Protein AF-A0AA38VMR6-F1 (afdb_monomer)

pLDDT: mean 77.56, std 17.35, range [31.92, 96.44]

Secondary structure (DSSP, 8-state):
-------------------PPPP---PPP---S--S--TTTTSTTPPP----HHHHHHHHHHHHHHHHHSPTT--EEEE---TTS-S-EEEEEEEETTEEEEEEES-TTS-EEEEHHHHHHHHH-TT-GGGS--

Mean predicted aligned error: 13.73 Å

Structure (mmCIF, N/CA/C/O backbone):
data_AF-A0AA38VMR6-F1
#
_entry.id   AF-A0AA38VMR6-F1
#
loop_
_atom_site.group_PDB
_atom_site.id
_atom_site.type_symbol
_atom_site.label_atom_id
_atom_site.label_alt_id
_atom_site.label_comp_id
_atom_site.label_asym_id
_atom_site.label_entity_id
_atom_site.label_seq_id
_atom_site.pdbx_PDB_ins_code
_atom_site.Cartn_x
_atom_site.Cartn_y
_atom_site.Cartn_z
_atom_site.occupancy
_atom_site.B_iso_or_equiv
_atom_site.auth_seq_id
_atom_site.auth_comp_id
_atom_site.auth_asym_id
_atom_site.auth_atom_id
_atom_site.pdbx_PDB_model_num
ATOM 1 N N . MET A 1 1 ? 33.863 -65.320 -68.441 1.00 37.34 1 MET A N 1
ATOM 2 C CA . MET A 1 1 ? 34.793 -65.082 -67.315 1.00 37.34 1 MET A CA 1
ATOM 3 C C . MET A 1 1 ? 34.006 -64.416 -66.189 1.00 37.34 1 MET A C 1
ATOM 5 O O . MET A 1 1 ? 33.265 -63.491 -66.475 1.00 37.34 1 MET A O 1
ATOM 9 N N . SER A 1 2 ? 34.095 -64.990 -64.982 1.00 48.56 2 SER A N 1
ATOM 10 C CA . SER A 1 2 ? 33.456 -64.632 -63.687 1.00 48.56 2 SER A CA 1
ATOM 11 C C . SER A 1 2 ? 33.603 -63.139 -63.277 1.00 48.56 2 SER A C 1
ATOM 13 O O . SER A 1 2 ? 34.469 -62.500 -63.872 1.00 48.56 2 SER A O 1
ATOM 15 N N . PRO A 1 3 ? 32.922 -62.591 -62.226 1.00 58.34 3 PRO A N 1
ATOM 16 C CA . PRO A 1 3 ? 32.324 -63.319 -61.094 1.00 58.34 3 PRO A CA 1
ATOM 17 C C . PRO A 1 3 ? 30.993 -62.829 -60.473 1.00 58.34 3 PRO A C 1
ATOM 19 O O . PRO A 1 3 ? 30.538 -61.702 -60.627 1.00 58.34 3 PRO A O 1
ATOM 22 N N . ASN A 1 4 ? 30.457 -63.751 -59.664 1.00 46.91 4 ASN A N 1
ATOM 23 C CA . ASN A 1 4 ? 29.587 -63.592 -58.493 1.00 46.91 4 ASN A CA 1
ATOM 24 C C . ASN A 1 4 ? 29.835 -62.338 -57.637 1.00 46.91 4 ASN A C 1
ATOM 26 O O . ASN A 1 4 ? 30.991 -62.006 -57.368 1.00 46.91 4 ASN A O 1
ATOM 30 N N . ARG A 1 5 ? 28.757 -61.818 -57.026 1.00 51.00 5 ARG A N 1
ATOM 31 C CA . ARG A 1 5 ? 28.718 -61.384 -55.612 1.00 51.00 5 ARG A CA 1
ATOM 32 C C . ARG A 1 5 ? 27.271 -61.212 -55.123 1.00 51.00 5 ARG A C 1
ATOM 34 O O . ARG A 1 5 ? 26.574 -60.285 -55.513 1.00 51.00 5 ARG A O 1
ATOM 41 N N . HIS A 1 6 ? 26.852 -62.121 -54.243 1.00 46.50 6 HIS A N 1
ATOM 42 C CA . HIS A 1 6 ? 25.756 -61.926 -53.294 1.00 46.50 6 HIS A CA 1
ATOM 43 C C . HIS A 1 6 ? 26.117 -60.806 -52.316 1.00 46.50 6 HIS A C 1
ATOM 45 O O . HIS A 1 6 ? 27.255 -60.800 -51.853 1.00 46.50 6 HIS A O 1
ATOM 51 N N . LEU A 1 7 ? 25.169 -59.947 -51.924 1.00 52.94 7 LEU A N 1
ATOM 52 C CA . LEU A 1 7 ? 25.221 -59.276 -50.621 1.00 52.94 7 LEU A CA 1
ATOM 53 C C . LEU A 1 7 ? 23.842 -58.756 -50.171 1.00 52.94 7 LEU A C 1
ATOM 55 O O . LEU A 1 7 ? 23.221 -57.902 -50.792 1.00 52.94 7 LEU A O 1
ATOM 59 N N . TYR A 1 8 ? 23.418 -59.366 -49.068 1.00 51.72 8 TYR A N 1
ATOM 60 C CA . TYR A 1 8 ? 22.333 -59.113 -48.128 1.00 51.72 8 TYR A CA 1
ATOM 61 C C . TYR A 1 8 ? 21.857 -57.657 -47.984 1.00 51.72 8 TYR A C 1
ATOM 63 O O . TYR A 1 8 ? 22.623 -56.769 -47.619 1.00 51.72 8 TYR A O 1
ATOM 71 N N . THR A 1 9 ? 20.549 -57.441 -48.151 1.00 50.12 9 THR A N 1
ATOM 72 C CA . THR A 1 9 ? 19.862 -56.202 -47.762 1.00 50.12 9 THR A CA 1
ATOM 73 C C . THR A 1 9 ? 19.434 -56.310 -46.295 1.00 50.12 9 THR A C 1
ATOM 75 O O . THR A 1 9 ? 18.494 -57.030 -45.968 1.00 50.12 9 THR A O 1
ATOM 78 N N . ALA A 1 10 ? 20.143 -55.625 -45.398 1.00 54.59 10 ALA A N 1
ATOM 79 C CA . ALA A 1 10 ? 19.752 -55.491 -43.997 1.00 54.59 10 ALA A CA 1
ATOM 80 C C . ALA A 1 10 ? 18.691 -54.383 -43.857 1.00 54.59 10 ALA A C 1
ATOM 82 O O . ALA A 1 10 ? 18.951 -53.229 -44.197 1.00 54.59 10 ALA A O 1
ATOM 83 N N . LEU A 1 11 ? 17.496 -54.726 -43.365 1.00 51.19 11 LEU A N 1
ATOM 84 C CA . LEU A 1 11 ? 16.464 -53.759 -42.980 1.00 51.19 11 LEU A CA 1
ATOM 85 C C . LEU A 1 11 ? 16.835 -53.122 -41.634 1.00 51.19 11 LEU A C 1
ATOM 87 O O . LEU A 1 11 ? 16.848 -53.797 -40.608 1.00 51.19 11 LEU A O 1
ATOM 91 N N . ILE A 1 12 ? 17.112 -51.818 -41.638 1.00 57.09 12 ILE A N 1
ATOM 92 C CA . ILE A 1 12 ? 17.277 -51.015 -40.423 1.00 57.09 12 ILE A CA 1
ATOM 93 C C . ILE A 1 12 ? 15.901 -50.452 -40.052 1.00 57.09 12 ILE A C 1
ATOM 95 O O . ILE A 1 12 ? 15.417 -49.506 -40.670 1.00 57.09 12 ILE A O 1
ATOM 99 N N . THR A 1 13 ? 15.251 -51.035 -39.046 1.00 54.66 13 THR A N 1
ATOM 100 C CA . THR A 1 13 ? 14.067 -50.449 -38.404 1.00 54.66 13 THR A CA 1
ATOM 101 C C . THR A 1 13 ? 14.502 -49.305 -37.491 1.00 54.66 13 THR A C 1
ATOM 103 O O . THR A 1 13 ? 15.031 -49.538 -36.404 1.00 54.66 13 THR A O 1
ATOM 106 N N . ALA A 1 14 ? 14.289 -48.066 -37.931 1.00 58.22 14 ALA A N 1
ATOM 107 C CA . ALA A 1 14 ? 14.443 -46.878 -37.101 1.00 58.22 14 ALA A CA 1
ATOM 108 C C . ALA A 1 14 ? 13.253 -46.772 -36.129 1.00 58.22 14 ALA A C 1
ATOM 110 O O . ALA A 1 14 ? 12.134 -46.458 -36.531 1.00 58.22 14 ALA A O 1
ATOM 111 N N . GLY A 1 15 ? 13.486 -47.068 -34.849 1.00 52.53 15 GLY A N 1
ATOM 112 C CA . GLY A 1 15 ? 12.519 -46.818 -33.782 1.00 52.53 15 GLY A CA 1
ATOM 113 C C . GLY A 1 15 ? 12.443 -45.323 -33.476 1.00 52.53 15 GLY A C 1
ATOM 114 O O . GLY A 1 15 ? 13.408 -44.741 -32.988 1.00 52.53 15 GLY A O 1
ATOM 115 N N . LEU A 1 16 ? 11.300 -44.698 -33.762 1.00 58.31 16 LEU A N 1
ATOM 116 C CA . LEU A 1 16 ? 10.989 -43.340 -33.318 1.00 58.31 16 LEU A CA 1
ATOM 117 C C . LEU A 1 16 ? 10.699 -43.372 -31.813 1.00 58.31 16 LEU A C 1
ATOM 119 O O . LEU A 1 16 ? 9.616 -43.772 -31.387 1.00 58.31 16 LEU A O 1
ATOM 123 N N . ALA A 1 17 ? 11.672 -42.960 -31.001 1.00 58.00 17 ALA A N 1
ATOM 124 C CA . ALA A 1 17 ? 11.437 -42.652 -29.598 1.00 58.00 17 ALA A CA 1
ATOM 125 C C . ALA A 1 17 ? 10.619 -41.352 -29.513 1.00 58.00 17 ALA A C 1
ATOM 127 O O . ALA A 1 17 ? 11.139 -40.260 -29.730 1.00 58.00 17 ALA A O 1
ATOM 128 N N . LEU A 1 18 ? 9.322 -41.475 -29.227 1.00 51.53 18 LEU A N 1
ATOM 129 C CA . LEU A 1 18 ? 8.462 -40.357 -28.847 1.00 51.53 18 LEU A CA 1
ATOM 130 C C . LEU A 1 18 ? 8.924 -39.846 -27.475 1.00 51.53 18 LEU A C 1
ATOM 132 O O . LEU A 1 18 ? 8.591 -40.424 -26.443 1.00 51.53 18 LEU A O 1
ATOM 136 N N . SER A 1 19 ? 9.718 -38.776 -27.451 1.00 55.41 19 SER A N 1
ATOM 137 C CA . SER A 1 19 ? 9.980 -38.029 -26.223 1.00 55.41 19 SER A CA 1
ATOM 138 C C . SER A 1 19 ? 8.721 -37.240 -25.867 1.00 55.41 19 SER A C 1
ATOM 140 O O . SER A 1 19 ? 8.490 -36.154 -26.400 1.00 55.41 19 SER A O 1
ATOM 142 N N . SER A 1 20 ? 7.880 -37.804 -25.003 1.00 57.16 20 SER A N 1
ATOM 143 C CA . SER A 1 20 ? 6.760 -37.084 -24.401 1.00 57.16 20 SER A CA 1
ATOM 144 C C . SER A 1 20 ? 7.308 -35.861 -23.653 1.00 57.16 20 SER A C 1
ATOM 146 O O . SER A 1 20 ? 8.111 -36.049 -22.735 1.00 57.16 20 SER A O 1
ATOM 148 N N . PRO A 1 21 ? 6.930 -34.619 -24.006 1.00 58.97 21 PRO A N 1
ATOM 149 C CA . PRO A 1 21 ? 7.255 -33.477 -23.169 1.00 58.97 21 PRO A CA 1
ATOM 150 C C . PRO A 1 21 ? 6.536 -33.683 -21.838 1.00 58.97 21 PRO A C 1
ATOM 152 O O . PRO A 1 21 ? 5.307 -33.776 -21.799 1.00 58.97 21 PRO A O 1
ATOM 155 N N . SER A 1 22 ? 7.293 -33.813 -20.749 1.00 61.38 22 SER A N 1
ATOM 156 C CA . SER A 1 22 ? 6.715 -33.772 -19.410 1.00 61.38 22 SER A CA 1
ATOM 157 C C . SER A 1 22 ? 5.858 -32.509 -19.318 1.00 61.38 22 SER A C 1
ATOM 159 O O . SER A 1 22 ? 6.374 -31.430 -19.631 1.00 61.38 22 SER A O 1
ATOM 161 N N . PRO A 1 23 ? 4.573 -32.591 -18.926 1.00 54.53 23 PRO A N 1
ATOM 162 C CA . PRO A 1 23 ? 3.833 -31.386 -18.618 1.00 54.53 23 PRO A CA 1
ATOM 163 C C . PRO A 1 23 ? 4.618 -30.698 -17.506 1.00 54.53 23 PRO A C 1
ATOM 165 O O . PRO A 1 23 ? 4.875 -31.303 -16.463 1.00 54.53 23 PRO A O 1
ATOM 168 N N . LEU A 1 24 ? 5.066 -29.468 -17.760 1.00 57.78 24 LEU A N 1
ATOM 169 C CA . LEU A 1 24 ? 5.484 -28.564 -16.701 1.00 57.78 24 LEU A CA 1
ATOM 170 C C . LEU A 1 24 ? 4.302 -28.516 -15.739 1.00 57.78 24 LEU A C 1
ATOM 172 O O . LEU A 1 24 ? 3.295 -27.869 -16.022 1.00 57.78 24 LEU A O 1
ATOM 176 N N . LEU A 1 25 ? 4.380 -29.296 -14.660 1.00 54.44 25 LEU A N 1
ATOM 177 C CA . LEU A 1 25 ? 3.443 -29.196 -13.560 1.00 54.44 25 LEU A CA 1
ATOM 178 C C . LEU A 1 25 ? 3.441 -27.717 -13.201 1.00 54.44 25 LEU A C 1
ATOM 180 O O . LEU A 1 25 ? 4.503 -27.166 -12.909 1.00 54.44 25 LEU A O 1
ATOM 184 N N . LEU A 1 26 ? 2.276 -27.076 -13.313 1.00 54.72 26 LEU A N 1
ATOM 185 C CA . LEU A 1 26 ? 2.022 -25.759 -12.753 1.00 54.72 26 LEU A CA 1
ATOM 186 C C . LEU A 1 26 ? 2.343 -25.892 -11.264 1.00 54.72 26 LEU A C 1
ATOM 188 O O . LEU A 1 26 ? 1.508 -26.321 -10.470 1.00 54.72 26 LEU A O 1
ATOM 192 N N . GLN A 1 27 ? 3.600 -25.651 -10.901 1.00 52.22 27 GLN A N 1
ATOM 193 C CA . GLN A 1 27 ? 3.995 -25.626 -9.512 1.00 52.22 27 GLN A CA 1
ATOM 194 C C . GLN A 1 27 ? 3.159 -24.506 -8.899 1.00 52.22 27 GLN A C 1
ATOM 196 O O . GLN A 1 27 ? 3.115 -23.413 -9.479 1.00 52.22 27 GLN A O 1
ATOM 201 N N . PRO A 1 28 ? 2.443 -24.764 -7.791 1.00 54.84 28 PRO A N 1
ATOM 202 C CA . PRO A 1 28 ? 1.793 -23.684 -7.074 1.00 54.84 28 PRO A CA 1
ATOM 203 C C . PRO A 1 28 ? 2.857 -22.612 -6.848 1.00 54.84 28 PRO A C 1
ATOM 205 O O . PRO A 1 28 ? 3.937 -22.919 -6.333 1.00 54.84 28 PRO A O 1
ATOM 208 N N . ARG A 1 29 ? 2.601 -21.386 -7.332 1.00 57.06 29 ARG A N 1
ATOM 209 C CA . ARG A 1 29 ? 3.490 -20.256 -7.043 1.00 57.06 29 ARG A CA 1
ATOM 210 C C . ARG A 1 29 ? 3.697 -20.259 -5.541 1.00 57.06 29 ARG A C 1
ATOM 212 O O . ARG A 1 29 ? 2.719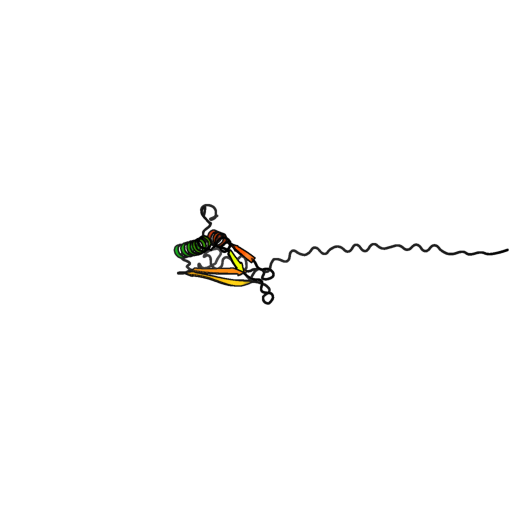 -20.400 -4.810 1.00 57.06 29 ARG A O 1
ATOM 219 N N . GLN A 1 30 ? 4.953 -20.182 -5.122 1.00 55.78 30 GLN A N 1
ATOM 220 C CA . GLN A 1 30 ? 5.332 -20.222 -3.721 1.00 55.78 30 GLN A CA 1
ATOM 221 C C . GLN A 1 30 ? 4.456 -19.224 -2.951 1.00 55.78 30 GLN A C 1
ATOM 223 O O . GLN A 1 30 ? 4.593 -18.015 -3.124 1.00 55.78 30 GLN A O 1
ATOM 228 N N . SER A 1 31 ? 3.487 -19.734 -2.185 1.00 67.50 31 SER A N 1
ATOM 229 C CA . SER A 1 31 ? 2.759 -18.917 -1.225 1.00 67.50 31 SER A CA 1
ATOM 230 C C . SER A 1 31 ? 3.737 -18.633 -0.100 1.00 67.50 31 SER A C 1
ATOM 232 O O . SER A 1 31 ? 4.578 -19.480 0.219 1.00 67.50 31 SER A O 1
ATOM 234 N N . CYS A 1 32 ? 3.692 -17.441 0.480 1.00 77.38 32 CYS A N 1
ATOM 235 C CA . CYS A 1 32 ? 4.666 -17.016 1.477 1.00 77.38 32 CYS A CA 1
ATOM 236 C C . CYS A 1 32 ? 4.384 -17.625 2.849 1.00 77.38 32 CYS A C 1
ATOM 238 O O . CYS A 1 32 ? 4.291 -16.938 3.857 1.00 77.38 32 CYS A O 1
ATOM 240 N N . PHE A 1 33 ? 4.209 -18.949 2.853 1.00 74.94 33 PHE A N 1
ATOM 241 C CA . PHE A 1 33 ? 3.731 -19.785 3.944 1.00 74.94 33 PHE A CA 1
ATOM 242 C C . PHE A 1 33 ? 2.368 -19.349 4.511 1.00 74.94 33 PHE A C 1
ATOM 244 O O . PHE A 1 33 ? 1.906 -19.921 5.496 1.00 74.94 33 PHE A O 1
ATOM 251 N N . GLU A 1 34 ? 1.684 -18.400 3.863 1.00 76.12 34 GLU A N 1
ATOM 252 C CA . GLU A 1 34 ? 0.304 -18.045 4.169 1.00 76.12 34 GLU A CA 1
ATOM 253 C C . GLU A 1 34 ? -0.642 -19.114 3.610 1.00 76.12 34 GLU A C 1
ATOM 255 O O . GLU A 1 34 ? -0.548 -19.529 2.449 1.00 76.12 34 GLU A O 1
ATOM 260 N N . GLY A 1 35 ? -1.554 -19.577 4.463 1.00 75.56 35 GLY A N 1
ATOM 261 C CA . GLY A 1 35 ? -2.687 -20.407 4.066 1.00 75.56 35 GLY A CA 1
ATOM 262 C C . GLY A 1 35 ? -3.933 -19.561 3.805 1.00 75.56 35 GLY A C 1
ATOM 263 O O . GLY A 1 35 ? -3.938 -18.350 3.988 1.00 75.56 35 GLY A O 1
ATOM 264 N N . THR A 1 36 ? -5.042 -20.207 3.455 1.00 79.12 36 THR A N 1
ATOM 265 C CA . THR A 1 36 ? -6.336 -19.537 3.218 1.00 79.12 36 THR A CA 1
ATOM 266 C C . THR A 1 36 ? -7.094 -19.182 4.505 1.00 79.12 36 THR A C 1
ATOM 268 O O . THR A 1 36 ? -8.273 -18.844 4.456 1.00 79.12 36 THR A O 1
ATOM 271 N N . SER A 1 37 ? -6.468 -19.338 5.673 1.00 78.62 37 SER A N 1
ATOM 272 C CA . SER A 1 37 ? -7.136 -19.176 6.963 1.00 78.62 37 SER A CA 1
ATOM 273 C C . SER A 1 37 ? -7.198 -17.705 7.374 1.00 78.62 37 SER A C 1
ATOM 275 O O . SER A 1 37 ? -6.170 -17.038 7.469 1.00 78.62 37 SER A O 1
ATOM 277 N N . LEU A 1 38 ? -8.398 -17.210 7.682 1.00 77.06 38 LEU A N 1
ATOM 278 C CA . LEU A 1 38 ? -8.661 -15.818 8.064 1.00 77.06 38 LEU A CA 1
ATOM 279 C C . LEU A 1 38 ? -8.451 -15.575 9.570 1.00 77.06 38 LEU A C 1
ATOM 281 O O . LEU A 1 38 ? -9.290 -14.981 10.247 1.00 77.06 38 LEU A O 1
ATOM 285 N N . VAL A 1 39 ? -7.317 -16.029 10.110 1.00 78.19 39 VAL A N 1
ATOM 286 C CA . VAL A 1 39 ? -7.052 -16.080 11.565 1.00 78.19 39 VAL A CA 1
ATOM 287 C C . VAL A 1 39 ? -7.045 -14.714 12.272 1.00 78.19 39 VAL A C 1
ATOM 289 O O . VAL A 1 39 ? -7.135 -14.666 13.497 1.00 78.19 39 VAL A O 1
ATOM 292 N N . TYR A 1 40 ? -6.994 -13.619 11.510 1.00 77.31 40 TYR A N 1
ATOM 293 C CA . TYR A 1 40 ? -6.869 -12.244 12.003 1.00 77.31 40 TYR A CA 1
ATOM 294 C C . TYR A 1 40 ? -8.055 -11.320 11.686 1.00 77.31 40 TYR A C 1
ATOM 296 O O . TYR A 1 40 ? -8.019 -10.129 11.998 1.00 77.31 40 TYR A O 1
ATOM 304 N N . TYR A 1 41 ? -9.102 -11.848 11.051 1.00 73.88 41 TYR A N 1
ATOM 305 C CA . TYR A 1 41 ? -10.206 -11.045 10.512 1.00 73.88 41 TYR A CA 1
ATOM 306 C C . TYR A 1 41 ? -11.460 -11.062 11.398 1.00 73.88 41 TYR A C 1
ATOM 308 O O . TYR A 1 41 ? -12.500 -10.548 11.006 1.00 73.88 41 TYR A O 1
ATOM 316 N N . GLY A 1 42 ? -11.404 -11.689 12.580 1.00 77.31 42 GLY A N 1
ATOM 317 C CA . GLY A 1 42 ? -12.580 -11.849 13.449 1.00 77.31 42 GLY A CA 1
ATOM 318 C C . GLY A 1 42 ? -13.673 -12.770 12.882 1.00 77.31 42 GLY A C 1
ATOM 319 O O . GLY A 1 42 ? -14.752 -12.868 13.460 1.00 77.31 42 GLY A O 1
ATOM 320 N N . VAL A 1 43 ? -13.403 -13.449 11.763 1.00 74.94 43 VAL A N 1
ATOM 321 C CA . VAL A 1 43 ? -14.291 -14.411 11.094 1.00 74.94 43 VAL A CA 1
ATOM 322 C C . VAL A 1 43 ? -13.620 -15.785 11.014 1.00 74.94 43 VAL A C 1
ATOM 324 O O . VAL A 1 43 ? -12.412 -15.905 11.203 1.00 74.94 43 VAL A O 1
ATOM 327 N N . ALA A 1 44 ? -14.401 -16.841 10.753 1.00 72.81 44 ALA A N 1
ATOM 328 C CA . ALA A 1 44 ? -13.903 -18.212 10.557 1.00 72.81 44 ALA A CA 1
ATOM 329 C C . ALA A 1 44 ? -12.967 -18.736 11.677 1.00 72.81 44 ALA A C 1
ATOM 331 O O . ALA A 1 44 ? -12.026 -19.482 11.419 1.00 72.81 44 ALA A O 1
ATOM 332 N N . GLY A 1 45 ? -13.230 -18.350 12.931 1.00 65.62 45 GLY A N 1
ATOM 333 C CA . GLY A 1 45 ? -12.439 -18.764 14.098 1.00 65.62 45 GLY A CA 1
ATOM 334 C C . GLY A 1 45 ? -11.211 -17.895 14.395 1.00 65.62 45 GLY A C 1
ATOM 335 O O . GLY A 1 45 ? -10.508 -18.171 15.365 1.00 65.62 45 GLY A O 1
ATOM 336 N N . GLY A 1 46 ? -10.960 -16.844 13.608 1.00 74.75 46 GLY A N 1
ATOM 337 C CA . GLY A 1 46 ? -9.931 -15.842 13.882 1.00 74.75 46 GLY A CA 1
ATOM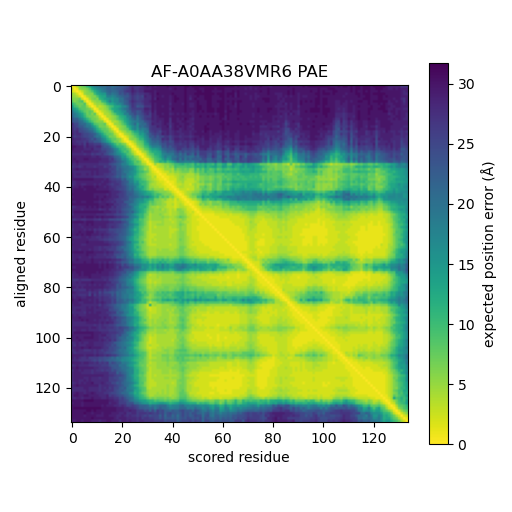 338 C C . GLY A 1 46 ? -10.346 -14.802 14.927 1.00 74.75 46 GLY A C 1
ATOM 339 O O . GLY A 1 46 ? -11.533 -14.558 15.138 1.00 74.75 46 GLY A O 1
ATOM 340 N N . GLN A 1 47 ? -9.366 -14.160 15.566 1.00 83.62 47 GLN A N 1
ATOM 341 C CA . GLN A 1 47 ? -9.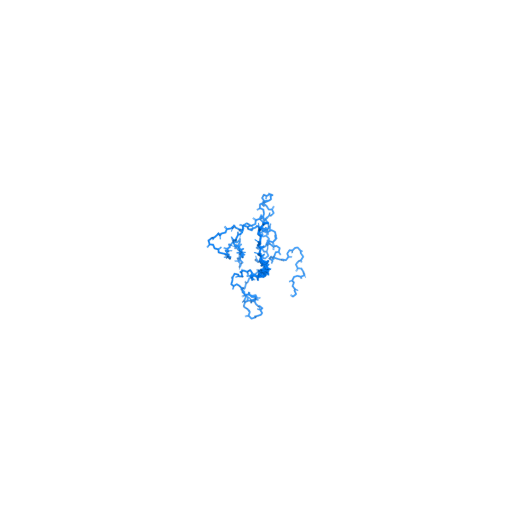586 -12.967 16.396 1.00 83.62 47 GLN A CA 1
ATOM 342 C C . GLN A 1 47 ? -9.284 -11.722 15.568 1.00 83.62 47 GLN A C 1
ATOM 344 O O . GLN A 1 47 ? -8.310 -11.705 14.821 1.00 83.62 47 GLN A O 1
ATOM 349 N N . SER A 1 48 ? -10.119 -10.687 15.678 1.00 83.00 48 SER A N 1
ATOM 350 C CA . SER A 1 48 ? -9.822 -9.410 15.025 1.00 83.00 48 SER A CA 1
ATOM 351 C C . SER A 1 48 ? -8.567 -8.798 15.645 1.00 83.00 48 SER A C 1
ATOM 353 O O . SER A 1 48 ? -8.421 -8.790 16.867 1.00 83.00 48 SER A O 1
ATOM 355 N N . GLN A 1 49 ? -7.684 -8.249 14.811 1.00 83.31 49 GLN A N 1
ATOM 356 C CA . GLN A 1 49 ? -6.495 -7.523 15.271 1.00 83.31 49 GLN A CA 1
ATOM 357 C C . GLN A 1 49 ? -6.812 -6.139 15.862 1.00 83.31 49 GLN A C 1
ATOM 359 O O . GLN A 1 49 ? -5.898 -5.437 16.280 1.00 83.31 49 GLN A O 1
ATOM 364 N N . GLY A 1 50 ? -8.090 -5.743 15.912 1.00 85.50 50 GLY A N 1
ATOM 365 C CA . GLY A 1 50 ? -8.487 -4.438 16.444 1.00 85.50 50 GLY A CA 1
ATOM 366 C C . GLY A 1 50 ? -8.048 -3.276 15.553 1.00 85.50 50 GLY A C 1
ATOM 367 O O . GLY A 1 50 ? -7.773 -2.197 16.062 1.00 85.50 50 GLY A O 1
ATOM 368 N N . ILE A 1 51 ? -7.963 -3.512 14.240 1.00 84.88 51 ILE A N 1
ATOM 369 C CA . ILE A 1 51 ? -7.683 -2.473 13.248 1.00 84.88 51 ILE A CA 1
ATOM 370 C C . ILE A 1 51 ? -8.863 -1.498 13.217 1.00 84.88 51 ILE A C 1
ATOM 372 O O . ILE A 1 51 ? -10.005 -1.920 13.014 1.00 84.88 51 ILE A O 1
ATOM 376 N N . ASP A 1 52 ? -8.585 -0.207 13.399 1.00 88.12 52 ASP A N 1
ATOM 377 C CA . ASP A 1 52 ? -9.582 0.842 13.209 1.00 88.12 52 ASP A CA 1
ATOM 378 C C . ASP A 1 52 ? -9.809 1.072 11.706 1.00 88.12 52 ASP A C 1
ATOM 380 O O . ASP A 1 52 ? -8.870 1.279 10.933 1.00 88.12 52 ASP A O 1
ATOM 384 N N . VAL A 1 53 ? -11.071 1.036 11.274 1.00 87.75 53 VAL A N 1
ATOM 385 C CA . VAL A 1 53 ? -11.451 1.269 9.872 1.00 87.75 53 VAL A CA 1
ATOM 386 C C . VAL A 1 53 ? -11.094 2.692 9.434 1.00 87.75 53 VAL A C 1
ATOM 388 O O . VAL A 1 53 ? -10.728 2.898 8.278 1.00 87.75 53 VAL A O 1
ATOM 391 N N . ALA A 1 54 ? -11.143 3.670 10.344 1.00 90.88 54 ALA A N 1
ATOM 392 C CA . ALA A 1 54 ? -10.721 5.035 10.050 1.00 90.88 54 ALA A CA 1
ATOM 393 C C . ALA A 1 54 ? -9.211 5.116 9.775 1.00 90.88 54 ALA A C 1
ATOM 395 O O . ALA A 1 54 ? -8.799 5.806 8.842 1.00 90.88 54 ALA A O 1
ATOM 396 N N . ASP A 1 55 ? -8.396 4.365 10.524 1.00 93.88 55 ASP A N 1
ATOM 397 C CA . ASP A 1 55 ? -6.951 4.280 10.282 1.00 93.88 55 ASP A CA 1
ATOM 398 C C . ASP A 1 55 ? -6.645 3.560 8.961 1.00 93.88 55 ASP A C 1
ATOM 400 O O . ASP A 1 55 ? -5.724 3.955 8.244 1.00 93.88 55 ASP A O 1
ATOM 404 N N . LEU A 1 56 ? -7.432 2.534 8.607 1.00 92.25 56 LEU A N 1
ATOM 405 C CA . LEU A 1 56 ? -7.311 1.840 7.321 1.00 92.25 56 LEU A CA 1
ATOM 406 C C . LEU A 1 56 ? -7.615 2.781 6.148 1.00 92.25 56 LEU A C 1
ATOM 408 O O . LEU A 1 56 ? -6.831 2.837 5.199 1.00 92.25 56 LEU A O 1
ATOM 412 N N . GLN A 1 57 ? -8.710 3.544 6.232 1.00 94.31 57 GLN A N 1
ATOM 413 C CA . GLN A 1 57 ? -9.067 4.525 5.206 1.00 94.31 57 GLN A CA 1
ATOM 414 C C . GLN A 1 57 ? -7.996 5.613 5.091 1.00 94.31 57 GLN A C 1
ATOM 416 O O . GLN A 1 57 ? -7.544 5.927 3.993 1.00 94.31 57 GLN A O 1
ATOM 421 N N . TYR A 1 58 ? -7.521 6.133 6.225 1.00 95.56 58 TYR A N 1
ATOM 422 C CA . TYR A 1 58 ? -6.453 7.129 6.244 1.00 95.56 58 TYR A CA 1
ATOM 423 C C . TYR A 1 58 ? -5.157 6.604 5.605 1.00 95.56 58 TYR A C 1
ATOM 425 O O . TYR A 1 58 ? -4.480 7.330 4.869 1.00 95.56 58 TYR A O 1
ATOM 433 N N . ALA A 1 59 ? -4.808 5.338 5.849 1.00 96.44 59 ALA A N 1
ATOM 434 C CA . ALA A 1 59 ? -3.658 4.702 5.219 1.00 96.44 59 ALA A CA 1
ATOM 435 C C . ALA A 1 59 ? -3.819 4.611 3.691 1.00 96.44 59 ALA A C 1
ATOM 437 O O . ALA A 1 59 ? -2.884 4.957 2.964 1.00 96.44 59 ALA A O 1
ATOM 438 N N . ALA A 1 60 ? -4.998 4.204 3.205 1.00 96.00 60 ALA A N 1
ATOM 439 C CA . ALA A 1 60 ? -5.300 4.139 1.775 1.00 96.00 60 ALA A CA 1
ATOM 440 C C . ALA A 1 60 ? -5.219 5.527 1.116 1.00 96.00 60 ALA A C 1
ATOM 442 O O . ALA A 1 60 ? -4.516 5.693 0.117 1.00 96.00 60 ALA A O 1
ATOM 443 N N . ASP A 1 61 ? -5.837 6.545 1.720 1.00 95.88 61 ASP A N 1
ATOM 444 C CA . ASP A 1 61 ? -5.812 7.925 1.223 1.00 95.88 61 ASP A CA 1
ATOM 445 C C . ASP A 1 61 ? -4.392 8.496 1.174 1.00 95.88 61 ASP A C 1
ATOM 447 O O . ASP A 1 61 ? -4.020 9.169 0.213 1.00 95.88 61 ASP A O 1
ATOM 451 N N . THR A 1 62 ? -3.567 8.186 2.176 1.00 96.00 62 THR A N 1
ATOM 452 C CA . THR A 1 62 ? -2.163 8.618 2.220 1.00 96.00 62 THR A CA 1
ATOM 453 C C . THR A 1 62 ? -1.352 7.994 1.084 1.00 96.00 62 THR A C 1
ATOM 455 O O . THR A 1 62 ? -0.604 8.688 0.394 1.00 96.00 62 THR A O 1
ATOM 458 N N . ILE A 1 63 ? -1.504 6.686 0.859 1.00 96.12 63 ILE A N 1
ATOM 459 C CA . ILE A 1 63 ? -0.822 5.973 -0.229 1.00 96.12 63 ILE A CA 1
ATOM 460 C C . ILE A 1 63 ? -1.273 6.522 -1.590 1.00 96.12 63 ILE A C 1
ATOM 462 O O . ILE A 1 63 ? -0.435 6.808 -2.448 1.00 96.12 63 ILE A O 1
ATOM 466 N N . ARG A 1 64 ? -2.582 6.731 -1.759 1.00 95.00 64 ARG A N 1
ATOM 467 C CA . ARG A 1 64 ? -3.189 7.314 -2.957 1.00 95.00 64 ARG A CA 1
ATOM 468 C C . ARG A 1 64 ? -2.642 8.708 -3.250 1.00 95.00 64 ARG A C 1
ATOM 470 O O . ARG A 1 64 ? -2.144 8.963 -4.345 1.00 95.00 64 ARG A O 1
ATOM 477 N N . PHE A 1 65 ? -2.668 9.589 -2.252 1.00 94.50 65 PHE A N 1
ATOM 478 C CA . PHE A 1 65 ? -2.132 10.943 -2.353 1.00 94.50 65 PHE A CA 1
ATOM 479 C C . PHE A 1 65 ? -0.659 10.933 -2.770 1.00 94.50 65 PHE A C 1
ATOM 481 O O . PHE A 1 65 ? -0.291 11.639 -3.706 1.00 94.50 65 PHE A O 1
ATOM 488 N N . ASN A 1 66 ? 0.163 10.078 -2.152 1.00 93.81 66 ASN A N 1
ATOM 489 C CA . ASN A 1 66 ? 1.574 9.931 -2.512 1.00 93.81 66 ASN A CA 1
ATOM 490 C C . ASN A 1 66 ? 1.762 9.519 -3.979 1.00 93.81 66 ASN A C 1
ATOM 492 O O . ASN A 1 66 ? 2.663 10.028 -4.638 1.00 93.81 66 ASN A O 1
ATOM 496 N N . GLY A 1 67 ? 0.901 8.644 -4.507 1.00 93.81 67 GLY A N 1
ATOM 497 C CA . GLY A 1 67 ? 0.891 8.295 -5.929 1.00 93.81 67 GLY A CA 1
ATOM 498 C C . GLY A 1 67 ? 0.545 9.469 -6.846 1.00 93.81 67 GLY A C 1
ATOM 499 O O . GLY A 1 67 ? 1.144 9.601 -7.910 1.00 93.81 67 GLY A O 1
ATOM 500 N N . GLN A 1 68 ? -0.383 10.334 -6.428 1.00 91.62 68 GLN A N 1
ATOM 501 C CA . GLN A 1 68 ? -0.850 11.487 -7.207 1.00 91.62 68 GLN A CA 1
ATOM 502 C C . GLN A 1 68 ? 0.144 12.653 -7.229 1.00 91.62 68 GLN A C 1
ATOM 504 O O . GLN A 1 68 ? 0.223 13.360 -8.233 1.00 91.62 68 GLN A O 1
ATOM 509 N N . ILE A 1 69 ? 0.891 12.866 -6.140 1.00 92.75 69 ILE A N 1
ATOM 510 C CA . ILE A 1 69 ? 1.905 13.932 -6.061 1.00 92.75 69 ILE A CA 1
ATOM 511 C C . ILE A 1 69 ? 3.283 13.504 -6.571 1.00 92.75 69 ILE A C 1
ATOM 513 O O . ILE A 1 69 ? 4.184 14.338 -6.658 1.00 92.75 69 ILE A O 1
ATOM 517 N N . ALA A 1 70 ? 3.468 12.219 -6.868 1.00 89.12 70 ALA A N 1
ATOM 518 C CA . ALA A 1 70 ? 4.695 11.715 -7.457 1.00 89.12 70 ALA A CA 1
ATOM 519 C C . ALA A 1 70 ? 4.894 12.307 -8.865 1.00 89.12 70 ALA A C 1
ATOM 521 O O . ALA A 1 70 ? 3.927 12.542 -9.595 1.00 89.12 70 ALA A O 1
ATOM 522 N N . ASP A 1 71 ? 6.149 12.517 -9.275 1.00 85.44 71 ASP A N 1
ATOM 523 C CA . ASP A 1 71 ? 6.462 12.924 -10.648 1.00 85.44 71 ASP A CA 1
ATOM 524 C C . ASP A 1 71 ? 5.797 11.962 -11.652 1.00 85.44 71 ASP A C 1
ATOM 526 O O . ASP A 1 71 ? 5.717 10.754 -11.378 1.00 85.44 71 ASP A O 1
ATOM 530 N N . PRO A 1 72 ? 5.348 12.435 -12.830 1.00 75.75 72 PRO A N 1
ATOM 531 C CA . PRO A 1 72 ? 4.733 11.575 -13.835 1.00 75.75 72 PRO A CA 1
ATOM 532 C C . PRO A 1 72 ? 5.585 10.329 -14.124 1.00 75.75 72 PRO A C 1
ATOM 534 O O . PRO A 1 72 ? 6.737 10.429 -14.541 1.00 75.75 72 PRO A O 1
ATOM 537 N N . GLY A 1 73 ? 5.013 9.143 -13.892 1.00 70.88 73 GLY A N 1
ATOM 538 C CA . GLY A 1 73 ? 5.708 7.859 -14.051 1.00 70.88 73 GLY A CA 1
ATOM 539 C C . GLY A 1 73 ? 6.456 7.348 -12.811 1.00 70.88 73 GLY A C 1
ATOM 540 O O . GLY A 1 73 ? 7.087 6.300 -12.897 1.00 70.88 73 GLY A O 1
ATOM 541 N N . THR A 1 74 ? 6.370 8.031 -11.664 1.00 80.94 74 THR A N 1
ATOM 542 C CA . THR A 1 74 ? 7.039 7.633 -10.406 1.00 80.94 74 THR A CA 1
ATOM 543 C C . THR A 1 74 ? 6.085 7.216 -9.286 1.00 80.94 74 THR A C 1
ATOM 545 O O . THR A 1 74 ? 6.539 6.737 -8.252 1.00 80.94 74 THR A O 1
ATOM 548 N N . GLY A 1 75 ? 4.767 7.275 -9.510 1.00 92.25 75 GLY A N 1
ATOM 549 C CA . GLY A 1 75 ? 3.733 6.771 -8.588 1.00 92.25 75 GLY A CA 1
ATOM 550 C C . GLY A 1 75 ? 3.686 5.241 -8.449 1.00 92.25 75 GLY A C 1
ATOM 551 O O . GLY A 1 75 ? 2.635 4.681 -8.143 1.00 92.25 75 GLY A O 1
ATOM 552 N N . PHE A 1 76 ? 4.802 4.559 -8.713 1.00 94.38 76 PHE A N 1
ATOM 553 C CA . PHE A 1 76 ? 4.942 3.114 -8.634 1.00 94.38 76 PHE A CA 1
ATOM 554 C C . PHE A 1 76 ? 5.706 2.712 -7.375 1.00 94.38 76 PHE A C 1
ATOM 556 O O . PHE A 1 76 ? 6.814 3.184 -7.121 1.00 94.38 76 PHE A O 1
ATOM 563 N N . TRP A 1 77 ? 5.177 1.732 -6.653 1.00 94.06 77 TRP A N 1
ATOM 564 C CA . TRP A 1 77 ? 5.959 0.953 -5.708 1.00 94.06 77 TRP A CA 1
ATOM 565 C C . TRP A 1 77 ? 6.712 -0.147 -6.455 1.00 94.06 77 TRP A C 1
ATOM 567 O O . TRP A 1 77 ? 6.088 -1.010 -7.071 1.00 94.06 77 TRP A O 1
ATOM 577 N N . THR A 1 78 ? 8.045 -0.122 -6.412 1.00 93.12 78 THR A N 1
ATOM 578 C CA . THR A 1 78 ? 8.889 -1.107 -7.106 1.00 93.12 78 THR A CA 1
ATOM 579 C C . THR A 1 78 ? 9.561 -2.046 -6.113 1.00 93.12 78 THR A C 1
ATOM 581 O O . THR A 1 78 ? 10.434 -1.643 -5.348 1.00 93.12 78 THR A O 1
ATOM 584 N N . MET A 1 79 ? 9.189 -3.321 -6.175 1.00 91.88 79 MET A N 1
ATOM 585 C CA . MET A 1 79 ? 9.825 -4.424 -5.462 1.00 91.88 79 MET A CA 1
ATOM 586 C C . MET A 1 79 ? 10.928 -4.999 -6.350 1.00 91.88 79 MET A C 1
ATOM 588 O O . MET A 1 79 ? 10.660 -5.574 -7.406 1.00 91.88 79 MET A O 1
ATOM 592 N N . LEU A 1 80 ? 12.184 -4.793 -5.961 1.00 91.50 80 LEU A N 1
ATOM 593 C CA . LEU A 1 80 ? 13.332 -5.183 -6.776 1.00 91.50 80 LEU A CA 1
ATOM 594 C C . LEU A 1 80 ? 13.563 -6.699 -6.758 1.00 91.50 80 LEU A C 1
ATOM 596 O O . LEU A 1 80 ? 13.276 -7.384 -5.777 1.00 91.50 80 LEU A O 1
ATOM 600 N N . 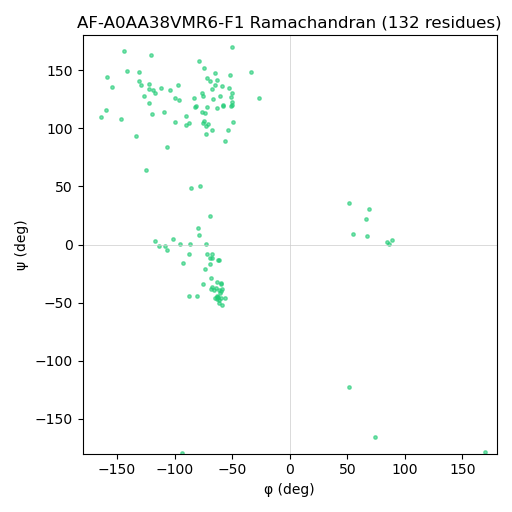VAL A 1 81 ? 14.143 -7.205 -7.846 1.00 91.00 81 VAL A N 1
ATOM 601 C CA . VAL A 1 81 ? 14.707 -8.558 -7.912 1.00 91.00 81 VAL A CA 1
ATOM 602 C C . VAL A 1 81 ? 15.688 -8.789 -6.754 1.00 91.00 81 VAL A C 1
ATOM 604 O O . VAL A 1 81 ? 16.561 -7.960 -6.481 1.00 91.00 81 VAL A O 1
ATOM 607 N N . ASN A 1 82 ? 15.584 -9.944 -6.100 1.00 86.75 82 ASN A N 1
ATOM 608 C CA . ASN A 1 82 ? 16.510 -10.359 -5.051 1.00 86.75 82 ASN A CA 1
ATOM 609 C C . ASN A 1 82 ? 16.942 -11.813 -5.282 1.00 86.75 82 ASN A C 1
ATOM 611 O O . ASN A 1 82 ? 16.287 -12.739 -4.811 1.00 86.75 82 ASN A O 1
ATOM 615 N N . PRO A 1 83 ? 18.071 -12.055 -5.969 1.00 80.50 83 PRO A N 1
ATOM 616 C CA . PRO A 1 83 ? 18.491 -13.409 -6.332 1.00 80.50 83 PRO A CA 1
ATOM 617 C C . PRO A 1 83 ? 18.933 -14.256 -5.129 1.00 80.50 83 PRO A C 1
ATOM 619 O O . PRO A 1 83 ? 19.143 -15.457 -5.271 1.00 80.50 83 PRO A O 1
ATOM 622 N N . ARG A 1 84 ? 19.116 -13.642 -3.951 1.00 82.50 84 ARG A N 1
ATOM 623 C CA . ARG A 1 84 ? 19.514 -14.337 -2.720 1.00 82.50 84 ARG A CA 1
ATOM 624 C C . ARG A 1 84 ? 18.329 -14.766 -1.861 1.00 82.50 84 ARG A C 1
ATOM 626 O O . ARG A 1 84 ? 18.523 -15.613 -0.994 1.00 82.50 84 ARG A O 1
ATOM 633 N N . ASN A 1 85 ? 17.139 -14.217 -2.098 1.00 79.38 85 ASN A N 1
ATOM 634 C CA . ASN A 1 85 ? 15.918 -14.638 -1.426 1.00 79.38 85 ASN A CA 1
ATOM 635 C C . ASN A 1 85 ? 14.909 -15.135 -2.473 1.00 79.38 85 ASN A C 1
ATOM 637 O O . ASN A 1 85 ? 14.428 -14.316 -3.252 1.00 79.38 85 ASN A O 1
ATOM 641 N N . PRO A 1 86 ? 14.570 -16.438 -2.521 1.00 70.56 86 PRO A N 1
ATOM 642 C CA . PRO A 1 86 ? 13.717 -17.005 -3.571 1.00 70.56 86 PRO A CA 1
ATOM 643 C C . PRO A 1 86 ? 12.296 -16.415 -3.641 1.00 70.56 86 PRO A C 1
ATOM 645 O O . PRO A 1 86 ? 11.612 -16.602 -4.647 1.00 70.56 86 PRO A O 1
ATOM 648 N N . GLY A 1 87 ? 11.852 -15.671 -2.626 1.00 78.88 87 GLY A N 1
ATOM 649 C CA . GLY A 1 87 ? 10.585 -14.948 -2.636 1.00 78.88 87 GLY A CA 1
ATOM 650 C C . GLY A 1 87 ? 10.233 -14.412 -1.256 1.00 78.88 87 GLY A C 1
ATOM 651 O O . GLY A 1 87 ? 10.953 -14.624 -0.284 1.00 78.88 87 GLY A O 1
ATOM 652 N N . CYS A 1 88 ? 9.075 -13.772 -1.172 1.00 85.25 88 CYS A N 1
ATOM 653 C CA . CYS A 1 88 ? 8.441 -13.338 0.068 1.00 85.25 88 CYS A CA 1
ATOM 654 C C . CYS A 1 88 ? 9.191 -12.247 0.826 1.00 85.25 88 CYS A C 1
ATOM 656 O O . CYS A 1 88 ? 8.964 -12.083 2.024 1.00 85.25 88 CYS A O 1
ATOM 658 N N . ASP A 1 89 ? 10.048 -11.489 0.133 1.00 89.75 89 ASP A N 1
ATOM 659 C CA . ASP A 1 89 ? 10.537 -10.232 0.687 1.00 89.75 89 ASP A CA 1
ATOM 660 C C . ASP A 1 89 ? 9.340 -9.319 0.962 1.00 89.75 89 ASP A C 1
ATOM 662 O O . ASP A 1 89 ? 8.405 -9.224 0.161 1.00 89.75 89 ASP A O 1
ATOM 666 N N . GLU A 1 90 ? 9.373 -8.680 2.121 1.00 90.19 90 GLU A N 1
ATOM 667 C CA . GLU A 1 90 ? 8.303 -7.841 2.630 1.00 90.19 90 GLU A CA 1
ATOM 668 C C . GLU A 1 90 ? 8.886 -6.498 3.059 1.00 90.19 90 GLU A C 1
ATOM 670 O O . GLU A 1 90 ? 9.953 -6.432 3.673 1.00 90.19 90 GLU A O 1
ATOM 675 N N . TRP A 1 91 ? 8.181 -5.424 2.724 1.00 91.88 91 TRP A N 1
ATOM 676 C CA . TRP A 1 91 ? 8.586 -4.063 3.038 1.00 91.88 91 TRP A CA 1
ATOM 677 C C . TRP A 1 91 ? 7.434 -3.299 3.664 1.00 91.88 91 TRP A C 1
ATOM 679 O O . TRP A 1 91 ? 6.289 -3.396 3.221 1.00 91.88 91 TRP A O 1
ATOM 689 N N . THR A 1 92 ? 7.758 -2.479 4.656 1.00 95.19 92 THR A N 1
ATOM 690 C CA . THR A 1 92 ? 6.823 -1.506 5.214 1.00 95.19 92 THR A CA 1
ATOM 691 C C . THR A 1 92 ? 6.603 -0.374 4.226 1.00 95.19 92 THR A C 1
ATOM 693 O O . THR A 1 92 ? 7.537 0.344 3.874 1.00 95.19 92 THR A O 1
ATOM 696 N N . LEU A 1 93 ? 5.352 -0.226 3.797 1.00 94.31 93 LEU A N 1
ATOM 697 C CA . LEU A 1 93 ? 4.907 0.836 2.905 1.00 94.31 93 LEU A CA 1
ATOM 698 C C . LEU A 1 93 ? 4.504 2.081 3.704 1.00 94.31 93 LE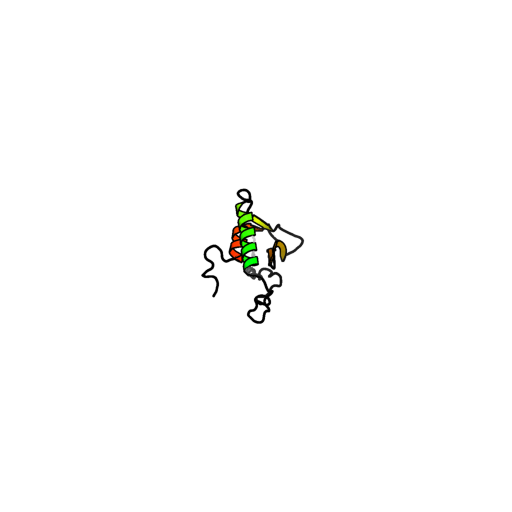U A C 1
ATOM 700 O O . LEU A 1 93 ? 4.862 3.201 3.351 1.00 94.31 93 LEU A O 1
ATOM 704 N N . LEU A 1 94 ? 3.766 1.865 4.795 1.00 95.00 94 LEU A N 1
ATOM 705 C CA . LEU A 1 94 ? 3.257 2.905 5.681 1.00 95.00 94 LEU A CA 1
ATOM 706 C C . LEU A 1 94 ? 2.936 2.304 7.054 1.00 95.00 94 LEU A C 1
ATOM 708 O O . LEU A 1 94 ? 2.420 1.191 7.145 1.00 95.00 94 LEU A O 1
ATOM 712 N N . THR A 1 95 ? 3.168 3.074 8.112 1.00 94.81 95 THR A N 1
ATOM 713 C CA . THR A 1 95 ? 2.628 2.807 9.449 1.00 94.81 95 THR A CA 1
ATOM 714 C C . THR A 1 95 ? 1.900 4.057 9.919 1.00 94.81 95 THR A C 1
ATOM 716 O O . THR A 1 95 ? 2.467 5.148 9.881 1.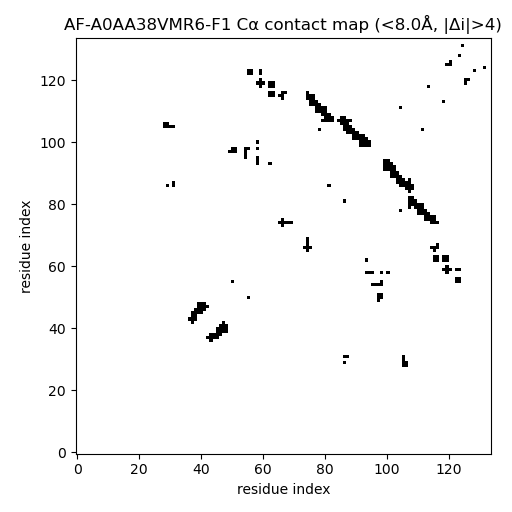00 94.81 95 THR A O 1
ATOM 719 N N . THR A 1 96 ? 0.650 3.909 10.348 1.00 93.75 96 THR A N 1
ATOM 720 C CA . THR A 1 96 ? -0.178 5.012 10.844 1.00 93.75 96 THR A CA 1
ATOM 721 C C . THR A 1 96 ? -1.243 4.489 11.801 1.00 93.75 96 THR A C 1
ATOM 723 O O . THR A 1 96 ? -1.873 3.473 11.520 1.00 93.75 96 THR A O 1
ATOM 726 N N . GLY A 1 97 ? -1.438 5.166 12.936 1.00 91.06 97 GLY A N 1
ATOM 727 C CA . GLY A 1 97 ? -2.408 4.748 13.954 1.00 91.06 97 GLY A CA 1
ATOM 728 C C . GLY A 1 97 ? -2.239 3.276 14.353 1.00 91.06 97 GLY A C 1
ATOM 729 O O . GLY A 1 97 ? -1.158 2.853 14.768 1.00 91.06 97 GLY A O 1
ATOM 730 N N . THR A 1 98 ? -3.313 2.502 14.202 1.00 90.88 98 THR A N 1
ATOM 731 C CA . THR A 1 98 ? -3.388 1.050 14.444 1.00 90.88 98 THR A CA 1
ATOM 732 C C . THR A 1 98 ? -2.983 0.185 13.240 1.00 90.88 98 THR A C 1
ATOM 734 O O . THR A 1 98 ? -2.990 -1.042 13.337 1.00 90.88 98 THR A O 1
ATOM 737 N N . VAL A 1 99 ? -2.602 0.788 12.107 1.00 92.62 99 VAL A N 1
ATOM 738 C CA . VAL A 1 99 ? -2.372 0.101 10.826 1.00 92.62 99 VAL A CA 1
ATOM 739 C C . VAL A 1 99 ? -0.895 0.102 10.428 1.00 92.62 99 VAL A C 1
ATOM 741 O O . VAL A 1 99 ? -0.207 1.122 10.452 1.00 92.62 99 VAL A O 1
ATOM 744 N N . THR A 1 100 ? -0.409 -1.059 9.983 1.00 93.25 100 THR A N 1
ATOM 745 C CA . THR A 1 100 ? 0.854 -1.199 9.243 1.00 93.25 100 THR A CA 1
ATOM 746 C C . THR A 1 100 ? 0.569 -1.858 7.901 1.00 93.25 100 THR A C 1
ATOM 748 O O . THR A 1 100 ? 0.041 -2.967 7.853 1.00 93.25 100 THR A O 1
ATOM 751 N N . VAL A 1 101 ? 0.924 -1.174 6.815 1.00 93.50 101 VAL A N 1
ATOM 752 C CA . VAL A 1 101 ? 0.778 -1.663 5.442 1.00 93.50 101 VAL A CA 1
ATOM 753 C C . VAL A 1 101 ? 2.103 -2.260 4.993 1.00 93.50 101 VAL A C 1
ATOM 755 O O . VAL A 1 101 ? 3.142 -1.592 5.013 1.00 93.50 101 VAL A O 1
ATOM 758 N N . LEU A 1 102 ? 2.054 -3.520 4.573 1.00 93.06 102 LEU A N 1
ATOM 759 C CA . LEU A 1 102 ? 3.204 -4.280 4.104 1.00 93.06 102 LEU A CA 1
ATOM 760 C C . LEU A 1 102 ? 2.988 -4.661 2.640 1.00 93.06 102 LEU A C 1
ATOM 762 O O . LEU A 1 102 ? 1.938 -5.189 2.277 1.00 93.06 102 LEU A O 1
ATOM 766 N N . ALA A 1 103 ? 3.988 -4.405 1.802 1.00 91.88 103 ALA A N 1
ATOM 767 C CA . ALA A 1 103 ? 4.037 -4.909 0.437 1.00 91.88 103 ALA A CA 1
ATOM 768 C C . ALA A 1 103 ? 4.943 -6.138 0.404 1.00 91.88 103 ALA A C 1
ATOM 770 O O . ALA A 1 103 ? 6.096 -6.065 0.831 1.00 91.88 103 ALA A O 1
ATOM 771 N N . LYS A 1 104 ? 4.430 -7.256 -0.113 1.00 89.19 104 LYS A N 1
ATOM 772 C CA . LYS A 1 104 ? 5.151 -8.528 -0.190 1.00 89.19 104 LYS A CA 1
ATOM 773 C C . LYS A 1 104 ? 5.322 -8.974 -1.633 1.00 89.19 104 LYS A C 1
ATOM 775 O O . LYS A 1 104 ? 4.365 -9.008 -2.406 1.00 89.19 104 LYS A O 1
ATOM 780 N N . HIS A 1 105 ? 6.534 -9.382 -1.981 1.00 89.62 105 HIS A N 1
ATOM 781 C CA . HIS A 1 105 ? 6.862 -9.882 -3.305 1.00 89.62 105 HIS A CA 1
ATOM 782 C C . HIS A 1 105 ? 6.889 -11.406 -3.307 1.00 89.62 105 HIS A C 1
ATOM 784 O O . HIS A 1 105 ? 7.820 -12.029 -2.813 1.00 89.62 105 HIS A O 1
ATOM 790 N N . THR A 1 106 ? 5.864 -12.037 -3.876 1.00 85.38 106 THR A N 1
ATOM 791 C CA . THR A 1 106 ? 5.720 -13.506 -3.864 1.00 85.38 106 THR A CA 1
ATOM 792 C C . THR A 1 106 ? 6.750 -14.236 -4.731 1.00 85.38 106 THR A C 1
ATOM 794 O O . THR A 1 106 ? 6.970 -15.431 -4.557 1.00 85.38 106 THR A O 1
ATOM 797 N N . SER A 1 107 ? 7.419 -13.532 -5.649 1.00 85.31 107 SER A N 1
ATOM 798 C CA . SER A 1 107 ? 8.508 -14.079 -6.454 1.00 85.31 107 SER A CA 1
ATOM 799 C C . SER A 1 107 ? 9.555 -13.017 -6.751 1.00 85.31 107 SER A C 1
ATOM 801 O O . SER A 1 107 ? 9.371 -12.172 -7.615 1.00 85.31 107 SER A O 1
ATOM 803 N N . ASN A 1 108 ? 10.710 -13.128 -6.108 1.00 85.31 108 ASN A N 1
ATOM 804 C CA . ASN A 1 108 ? 11.811 -12.184 -6.281 1.00 85.31 108 ASN A CA 1
ATOM 805 C C . ASN A 1 108 ? 12.642 -12.423 -7.552 1.00 85.31 108 ASN A C 1
ATOM 807 O O . ASN A 1 108 ? 13.758 -11.913 -7.653 1.00 85.31 108 ASN A O 1
ATOM 811 N N . ALA A 1 109 ? 12.142 -13.224 -8.499 1.00 85.56 109 ALA A N 1
ATOM 812 C CA . ALA A 1 109 ? 12.854 -13.587 -9.725 1.00 85.56 109 ALA A CA 1
ATOM 813 C C . ALA A 1 109 ? 12.930 -12.436 -10.744 1.00 85.56 109 ALA A C 1
ATOM 815 O O . ALA A 1 109 ? 13.801 -12.438 -11.612 1.00 85.56 109 ALA A O 1
ATOM 816 N N . VAL A 1 110 ? 12.032 -11.454 -10.639 1.00 87.81 110 VAL A N 1
ATOM 817 C CA . VAL A 1 110 ? 11.948 -10.277 -11.513 1.00 87.81 110 VAL A CA 1
ATOM 818 C C . VAL A 1 110 ? 11.600 -9.059 -10.674 1.00 87.81 110 VAL A C 1
ATOM 820 O O . VAL A 1 110 ? 10.901 -9.207 -9.684 1.00 87.81 110 VAL A O 1
ATOM 823 N N . SER A 1 111 ? 12.054 -7.861 -11.045 1.00 92.25 111 SER A N 1
ATOM 824 C CA . SER A 1 111 ? 11.536 -6.646 -10.409 1.00 92.25 111 SER A CA 1
ATOM 825 C C . SER A 1 111 ? 10.072 -6.450 -10.802 1.00 92.25 111 SER A C 1
ATOM 827 O O . SER A 1 111 ? 9.739 -6.544 -11.984 1.00 92.25 111 SER A O 1
ATOM 829 N N . SER A 1 112 ? 9.225 -6.147 -9.825 1.00 90.94 112 SER A N 1
ATOM 830 C CA . SER A 1 112 ? 7.793 -5.927 -10.021 1.00 90.94 112 SER A CA 1
ATOM 831 C C . SER A 1 112 ? 7.414 -4.538 -9.534 1.00 90.94 112 SER A C 1
ATOM 833 O O . SER A 1 112 ? 7.788 -4.145 -8.431 1.00 90.94 112 SER A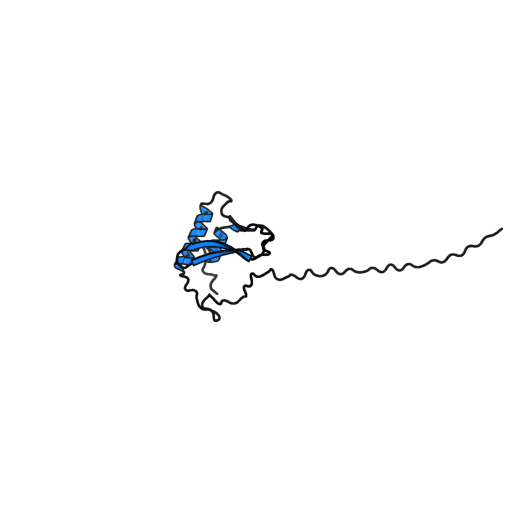 O 1
ATOM 835 N N . SER A 1 113 ? 6.644 -3.812 -10.336 1.00 92.88 113 SER A N 1
ATOM 836 C CA . SER A 1 113 ? 6.148 -2.482 -9.990 1.00 92.88 113 SER A CA 1
ATOM 837 C C . SER A 1 113 ? 4.627 -2.465 -10.034 1.00 92.88 113 SER A C 1
ATOM 839 O O . SER A 1 113 ? 4.032 -3.029 -10.951 1.00 92.88 113 SER A O 1
ATOM 841 N N . VAL A 1 114 ? 4.005 -1.812 -9.057 1.00 93.19 114 VAL A N 1
ATOM 842 C CA . VAL A 1 114 ? 2.549 -1.609 -8.971 1.00 93.19 114 VAL A CA 1
ATOM 843 C C . VAL A 1 114 ? 2.263 -0.141 -8.685 1.00 93.19 114 VAL A C 1
ATOM 845 O O . VAL A 1 114 ? 3.080 0.519 -8.042 1.00 93.19 114 VAL A O 1
ATOM 848 N N . LEU A 1 115 ? 1.143 0.395 -9.166 1.00 94.62 115 LEU A N 1
ATOM 849 C CA . LEU A 1 115 ? 0.773 1.774 -8.852 1.00 94.62 115 LEU A CA 1
ATOM 850 C C . LEU A 1 115 ? 0.386 1.884 -7.375 1.00 94.62 115 LEU A C 1
ATOM 852 O O . LEU A 1 115 ? -0.299 1.015 -6.838 1.00 94.62 115 LEU A O 1
ATOM 856 N N . LEU A 1 116 ? 0.780 2.981 -6.727 1.00 95.38 116 LEU A N 1
ATOM 857 C CA . LEU A 1 116 ? 0.317 3.292 -5.372 1.00 95.38 116 LEU A CA 1
ATOM 858 C C . LEU A 1 116 ? -1.219 3.435 -5.332 1.00 95.38 116 LEU A C 1
ATOM 860 O O . LEU A 1 116 ? -1.842 3.013 -4.365 1.00 95.38 116 LEU A O 1
ATOM 864 N N . GLU A 1 117 ? -1.837 3.926 -6.411 1.00 93.44 117 GLU A N 1
ATOM 865 C CA . GLU A 1 117 ? -3.300 3.972 -6.576 1.00 93.44 117 GLU A CA 1
ATOM 866 C C . GLU A 1 117 ? -3.944 2.574 -6.540 1.00 93.44 117 GLU A C 1
ATOM 868 O O . GLU A 1 117 ? -4.973 2.385 -5.890 1.00 93.44 117 GLU A O 1
ATOM 873 N N . ASP A 1 118 ? -3.325 1.578 -7.185 1.00 93.88 118 ASP A N 1
ATOM 874 C CA . ASP A 1 118 ? -3.828 0.197 -7.193 1.00 93.88 118 ASP A CA 1
ATOM 875 C C . ASP A 1 118 ? -3.703 -0.440 -5.801 1.00 93.88 118 ASP A C 1
ATOM 877 O O . ASP A 1 118 ? -4.601 -1.163 -5.357 1.00 93.88 118 ASP A O 1
ATOM 881 N N . ILE A 1 119 ? -2.611 -0.142 -5.080 1.00 94.50 119 ILE A N 1
ATOM 882 C CA . ILE A 1 119 ? -2.448 -0.561 -3.681 1.00 94.50 119 ILE A CA 1
ATOM 883 C C . ILE A 1 119 ? -3.560 0.052 -2.824 1.00 94.50 119 ILE A C 1
ATOM 885 O O . ILE A 1 119 ? -4.236 -0.680 -2.104 1.00 94.50 119 ILE A O 1
ATOM 889 N N . ALA A 1 120 ? -3.778 1.367 -2.920 1.00 94.94 120 ALA A N 1
ATOM 890 C CA . ALA A 1 120 ? -4.809 2.057 -2.149 1.00 94.94 120 ALA A CA 1
ATOM 891 C C . ALA A 1 120 ? -6.210 1.499 -2.446 1.00 94.94 120 ALA A C 1
ATOM 893 O O . ALA A 1 120 ? -6.938 1.149 -1.523 1.00 94.94 120 ALA A O 1
ATOM 894 N N . THR A 1 121 ? -6.537 1.308 -3.727 1.00 94.62 121 THR A N 1
ATOM 895 C CA . THR A 1 121 ? -7.807 0.718 -4.185 1.00 94.62 121 THR A CA 1
ATOM 896 C C . THR A 1 121 ? -8.021 -0.701 -3.655 1.00 94.62 121 THR A C 1
ATOM 898 O O . THR A 1 121 ? -9.144 -1.088 -3.347 1.00 94.62 121 THR A O 1
ATOM 901 N N . THR A 1 122 ? -6.953 -1.487 -3.502 1.00 91.50 122 THR A N 1
ATOM 902 C CA . THR A 1 122 ? -7.039 -2.830 -2.906 1.00 91.50 122 THR A CA 1
ATOM 903 C C . THR A 1 122 ? -7.380 -2.778 -1.412 1.00 91.50 122 THR A C 1
ATOM 905 O O . THR A 1 122 ? -7.983 -3.715 -0.891 1.00 91.50 122 THR A O 1
ATOM 908 N N . MET A 1 123 ? -7.000 -1.704 -0.713 1.00 91.19 123 MET A N 1
ATOM 909 C CA . MET A 1 123 ? -7.245 -1.546 0.722 1.00 91.19 123 MET A CA 1
ATOM 910 C C . MET A 1 123 ? -8.668 -1.077 1.031 1.00 91.19 123 MET A C 1
ATOM 912 O O . MET A 1 123 ? -9.286 -1.610 1.950 1.00 91.19 123 MET A O 1
ATOM 916 N N . ASP A 1 124 ? -9.173 -0.087 0.291 1.00 90.56 124 ASP A N 1
ATOM 917 C CA . ASP A 1 124 ? -10.468 0.554 0.567 1.00 90.56 124 ASP A CA 1
ATOM 918 C C . ASP A 1 124 ? -11.591 0.166 -0.408 1.00 90.56 124 ASP A C 1
ATOM 920 O O . ASP A 1 124 ? -12.745 0.529 -0.196 1.00 90.56 124 ASP A O 1
ATOM 924 N N . GLY A 1 125 ? -11.283 -0.615 -1.448 1.00 85.62 125 GLY A N 1
ATOM 925 C CA . GLY A 1 125 ? -12.236 -1.014 -2.486 1.00 85.62 125 GLY A CA 1
ATOM 926 C C . GLY A 1 125 ? -12.395 0.009 -3.615 1.00 85.62 125 GLY A 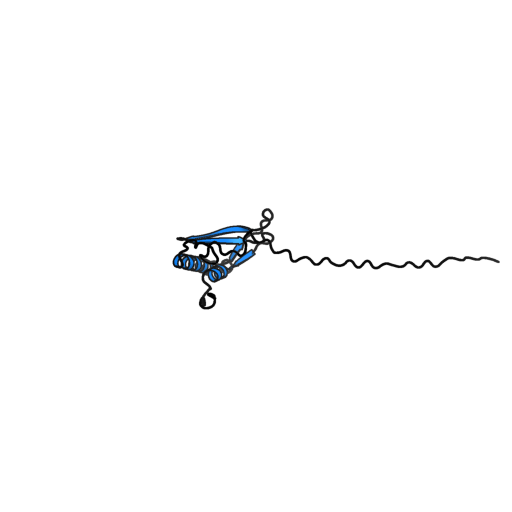C 1
ATOM 927 O O . GLY A 1 125 ? -13.183 -0.227 -4.532 1.00 85.62 125 GLY A O 1
ATOM 928 N N . GLY A 1 126 ? -11.642 1.114 -3.592 1.00 80.81 126 GLY A N 1
ATOM 929 C CA . GLY A 1 126 ? -11.705 2.167 -4.601 1.00 80.81 126 GLY A CA 1
ATOM 930 C C . GLY A 1 126 ? -12.956 3.049 -4.498 1.00 80.81 126 GLY A C 1
ATOM 931 O O . GLY A 1 126 ? -13.655 3.028 -3.489 1.00 80.81 126 GLY A O 1
ATOM 932 N N . PRO A 1 127 ? -13.257 3.849 -5.540 1.00 68.44 127 PRO A N 1
ATOM 933 C CA . PRO A 1 127 ? -14.371 4.803 -5.528 1.00 68.44 127 PRO A CA 1
ATOM 934 C C . PRO A 1 127 ? -15.777 4.169 -5.500 1.00 68.44 127 PRO A C 1
ATOM 936 O O . PRO A 1 127 ? -16.730 4.886 -5.209 1.00 68.44 127 PRO A O 1
ATOM 939 N N . ASP A 1 128 ? -15.909 2.854 -5.732 1.00 59.81 128 ASP A N 1
ATOM 940 C CA . ASP A 1 128 ? -17.177 2.103 -5.670 1.00 59.81 128 ASP A CA 1
ATOM 941 C C . ASP A 1 128 ? -17.099 0.896 -4.699 1.00 59.81 128 ASP A C 1
ATOM 943 O O . ASP A 1 128 ? -17.235 -0.263 -5.107 1.00 59.81 128 ASP A O 1
ATOM 947 N N . PRO A 1 129 ? -16.910 1.114 -3.385 1.00 57.12 129 PRO A N 1
ATOM 948 C CA . PRO A 1 129 ? -16.683 0.031 -2.423 1.00 57.12 129 PRO A CA 1
ATOM 949 C C . PRO A 1 129 ? -17.940 -0.821 -2.129 1.00 57.12 129 PRO A C 1
ATOM 951 O O . PRO A 1 129 ? -17.855 -1.869 -1.483 1.00 57.12 129 PRO A O 1
ATOM 954 N N . GLN A 1 130 ? -19.122 -0.422 -2.621 1.00 49.69 130 GLN A N 1
ATOM 955 C CA . GLN A 1 130 ? -20.419 -1.044 -2.312 1.00 49.69 130 GLN A CA 1
ATOM 956 C C . GLN A 1 130 ? -20.641 -2.471 -2.851 1.00 49.69 130 GLN A C 1
ATOM 958 O O . GLN A 1 130 ? -21.628 -3.095 -2.466 1.00 49.69 130 GLN A O 1
ATOM 963 N N . THR A 1 131 ? -19.765 -3.022 -3.696 1.00 44.59 131 THR A N 1
ATOM 964 C CA . THR A 1 131 ? -19.924 -4.394 -4.231 1.00 44.59 131 THR A CA 1
ATOM 965 C C . THR A 1 131 ? -18.937 -5.424 -3.674 1.00 44.59 131 THR A C 1
ATOM 967 O O . THR A 1 131 ? -19.025 -6.591 -4.046 1.00 44.59 131 THR A O 1
ATOM 970 N N . ALA A 1 132 ? -18.012 -5.036 -2.789 1.00 43.72 132 ALA A N 1
ATOM 971 C CA . ALA A 1 132 ? -16.952 -5.925 -2.287 1.00 43.72 132 ALA A CA 1
ATOM 972 C C . ALA A 1 132 ? -17.271 -6.624 -0.947 1.00 43.72 132 ALA A C 1
ATOM 974 O O . ALA A 1 132 ? -16.446 -7.375 -0.436 1.00 43.72 132 ALA A O 1
ATOM 975 N N . GLN A 1 133 ? -18.453 -6.390 -0.370 1.00 31.92 133 GLN A N 1
ATOM 976 C CA . GLN A 1 133 ? -18.915 -7.041 0.860 1.00 31.92 133 GLN A CA 1
ATOM 977 C C . GLN A 1 133 ? -19.995 -8.080 0.507 1.00 31.92 133 GLN A C 1
ATOM 979 O O . GLN A 1 133 ? -21.187 -7.772 0.548 1.00 31.92 133 GLN A O 1
ATOM 984 N N . VAL A 1 134 ? -19.586 -9.293 0.117 1.00 34.66 134 VAL A N 1
ATOM 985 C CA . VAL A 1 134 ? -20.466 -10.476 0.018 1.00 34.66 134 VAL A CA 1
ATOM 986 C C . VAL A 1 134 ? -19.838 -11.632 0.775 1.00 34.66 134 VAL A C 1
ATOM 988 O O . VAL A 1 134 ? -18.641 -11.900 0.529 1.00 34.66 134 VAL A O 1
#

Solvent-accessible surface area (backbone atoms only — not comparable to full-atom values): 8581 Å² total; per-residue (Å²): 134,87,83,90,82,90,81,85,84,79,83,82,82,82,78,83,79,80,77,74,78,74,76,78,70,82,66,76,73,61,59,76,84,65,70,94,70,50,56,54,69,52,41,94,90,18,53,57,79,74,66,47,68,66,37,49,49,51,50,23,53,51,40,28,50,52,24,70,74,34,60,94,92,53,27,49,51,70,50,68,55,35,95,87,43,85,38,49,53,69,42,82,74,48,75,47,92,72,38,73,44,71,51,68,40,56,52,17,86,48,66,47,71,46,46,26,48,59,55,16,28,70,70,61,49,45,100,66,44,86,78,77,84,125

Organism: NCBI:txid91930

Sequence (134 aa):
MSPNRHLYTALITAGLALSSPSPLLLQPRQSCFEGTSLVYYGVAGGQSQGIDVADLQYAADTIRFNGQIADPGTGFWTMLVNPRNPGCDEWTLLTTGTVTVLAKHTSNAVSSSVLLEDIATTMDGGPDPQTAQV

Foldseek 3Di:
DDDDDDDDDDDDDDDDDPPDDDPPPPDPQQDLPDDPDPQQCVPPVHDHLPDDVVQLLVVLVVLQVCLVPDDVPGQKDKDAQDPPDQFFDKDFPDDDDSDTDIDGGSGSHHIDIDGSNVVSCVRQVPPCNP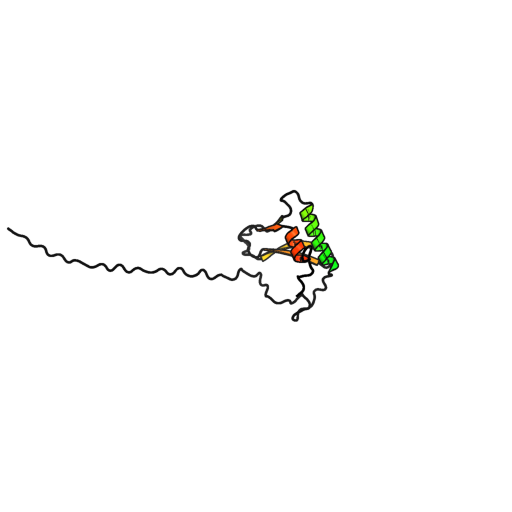PVPD

Radius of gyration: 29.39 Å; Cα contacts (8 Å, |Δi|>4): 157; chains: 1; bounding box: 55×79×84 Å